Protein AF-A0A967M3Z0-F1 (afdb_monomer)

Secondary structure (DSSP, 8-state):
---TTHHHHHHHHHHHHHHHHTTTTPPPPGGGGS-S-------EEEEEEEEEES--PPPTTS-----HHHHHHHHHHHHHHHT-EEEEESSS--SEEEEEE--

pLDDT: mean 85.28, std 12.96, range [44.59, 97.06]

Structure (mmCIF, N/CA/C/O backbone):
data_AF-A0A967M3Z0-F1
#
_entry.id   AF-A0A967M3Z0-F1
#
loop_
_atom_site.group_PDB
_atom_site.id
_atom_site.type_symbol
_atom_site.label_atom_id
_atom_site.label_alt_id
_atom_site.label_comp_id
_atom_site.label_asym_id
_atom_site.label_entity_id
_atom_site.label_seq_id
_atom_site.pdbx_PDB_ins_code
_atom_site.Cartn_x
_atom_site.Cartn_y
_atom_site.Cartn_z
_atom_site.occupancy
_atom_site.B_iso_or_equiv
_atom_site.auth_seq_id
_atom_site.auth_comp_id
_atom_site.auth_asym_id
_atom_site.auth_atom_id
_atom_site.pdbx_PDB_model_num
ATOM 1 N N . MET A 1 1 ? 28.452 22.057 -51.144 1.00 44.59 1 MET A N 1
ATOM 2 C CA . MET A 1 1 ? 27.726 22.969 -50.226 1.00 44.59 1 MET A CA 1
ATOM 3 C C . MET A 1 1 ? 26.416 22.309 -49.788 1.00 44.59 1 MET A C 1
ATOM 5 O O . MET A 1 1 ? 25.400 22.472 -50.451 1.00 44.59 1 MET A O 1
ATOM 9 N N . MET A 1 2 ? 26.443 21.501 -48.720 1.00 51.84 2 MET A N 1
ATOM 10 C CA . MET A 1 2 ? 25.238 20.897 -48.125 1.00 51.84 2 MET A CA 1
ATOM 11 C C . MET A 1 2 ? 24.545 21.937 -47.237 1.00 51.84 2 MET A C 1
ATOM 13 O O . MET A 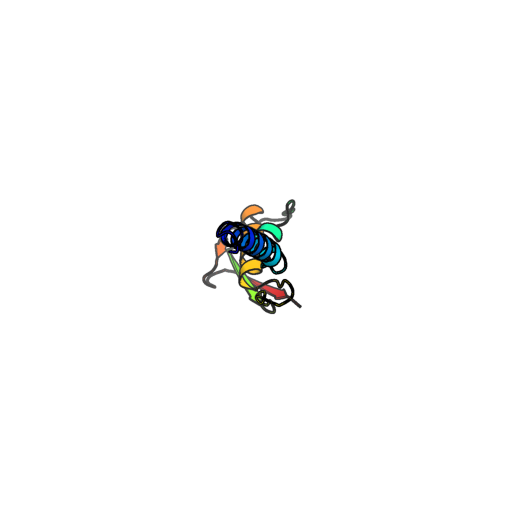1 2 ? 25.190 22.616 -46.443 1.00 51.84 2 MET A O 1
ATOM 17 N N . ARG A 1 3 ? 23.238 22.121 -47.433 1.00 54.97 3 ARG A N 1
ATOM 18 C CA . ARG A 1 3 ? 22.444 23.173 -46.788 1.00 54.97 3 ARG A CA 1
ATOM 19 C C . ARG A 1 3 ? 22.307 22.915 -45.271 1.00 54.97 3 ARG A C 1
ATOM 21 O O . ARG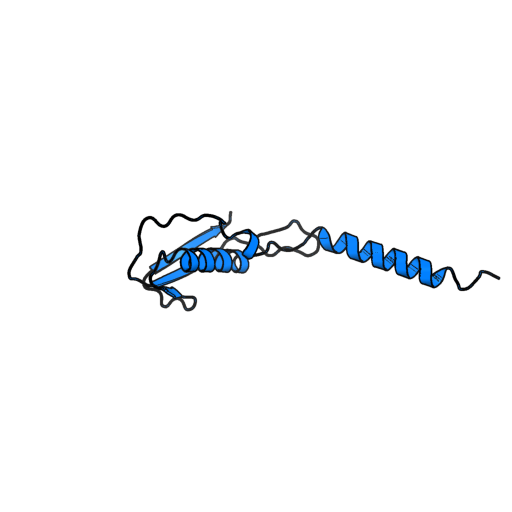 A 1 3 ? 21.910 21.813 -44.899 1.00 54.97 3 ARG A O 1
ATOM 28 N N . PRO A 1 4 ? 22.484 23.927 -44.398 1.00 56.41 4 PRO A N 1
ATOM 29 C CA . PRO A 1 4 ? 22.438 23.801 -42.928 1.00 56.41 4 PRO A CA 1
ATOM 30 C C . PRO A 1 4 ? 21.043 23.497 -42.335 1.00 56.41 4 PRO A C 1
ATOM 32 O O . PRO A 1 4 ? 20.869 23.478 -41.122 1.00 56.41 4 PRO A O 1
ATOM 35 N N . ARG A 1 5 ? 20.031 23.239 -43.1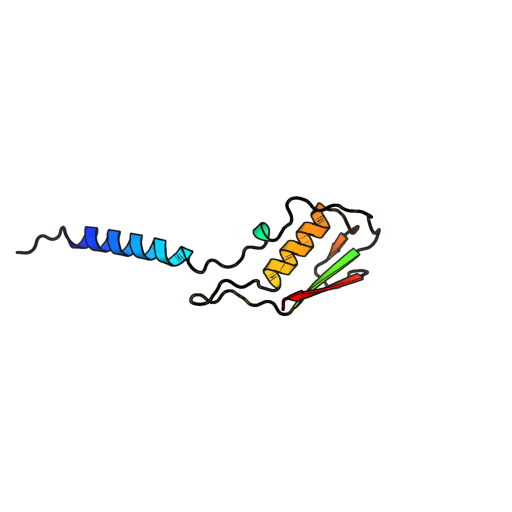76 1.00 55.66 5 ARG A N 1
ATOM 36 C CA . ARG A 1 5 ? 18.636 22.982 -42.770 1.00 55.66 5 ARG A CA 1
ATOM 37 C C . ARG A 1 5 ? 18.330 21.519 -42.415 1.00 55.66 5 ARG A C 1
ATOM 39 O O . ARG A 1 5 ? 17.254 21.256 -41.896 1.00 55.66 5 ARG A O 1
ATOM 46 N N . ALA A 1 6 ? 19.244 20.579 -42.673 1.00 55.09 6 ALA A N 1
ATOM 47 C CA . ALA A 1 6 ? 19.030 19.153 -42.383 1.00 55.09 6 ALA A CA 1
ATOM 48 C C . ALA A 1 6 ? 19.235 18.788 -40.897 1.00 55.09 6 ALA A C 1
ATOM 50 O O . ALA A 1 6 ? 18.594 17.873 -40.389 1.00 55.09 6 ALA A O 1
ATOM 51 N N . ILE A 1 7 ? 20.086 19.540 -40.190 1.00 61.31 7 ILE A N 1
ATOM 52 C CA . ILE A 1 7 ? 20.427 19.322 -38.776 1.00 61.31 7 ILE A CA 1
ATOM 53 C C . ILE A 1 7 ? 19.210 19.476 -37.836 1.00 61.31 7 ILE A C 1
ATOM 55 O O . ILE A 1 7 ? 18.997 18.579 -37.021 1.00 61.31 7 ILE A O 1
ATOM 59 N N . PRO A 1 8 ? 18.363 20.528 -37.939 1.00 67.31 8 PRO A N 1
ATOM 60 C CA . PRO A 1 8 ? 17.213 20.665 -37.040 1.00 67.31 8 PRO A CA 1
ATOM 61 C C . PRO A 1 8 ? 16.133 19.604 -37.290 1.00 67.31 8 PRO A C 1
ATOM 63 O O . PRO A 1 8 ? 15.491 19.159 -36.346 1.00 67.31 8 PRO A O 1
ATOM 66 N N . ILE A 1 9 ? 15.957 19.153 -38.536 1.00 75.00 9 ILE A N 1
ATOM 67 C CA . ILE A 1 9 ? 14.963 18.124 -38.881 1.00 75.00 9 ILE A CA 1
ATOM 68 C C . ILE A 1 9 ? 15.377 16.770 -38.292 1.00 75.00 9 ILE A C 1
ATOM 70 O O . ILE A 1 9 ? 14.554 16.082 -37.694 1.00 75.00 9 ILE A O 1
ATOM 74 N N . LEU A 1 10 ? 16.661 16.415 -38.391 1.00 77.69 10 LEU A N 1
ATOM 75 C CA . LEU A 1 10 ? 17.190 15.184 -37.804 1.00 77.69 10 LEU A CA 1
ATOM 76 C C . LEU A 1 10 ? 17.090 15.188 -36.269 1.00 77.69 10 LEU A C 1
ATOM 78 O O . LEU A 1 10 ? 16.734 14.172 -35.679 1.00 77.69 10 LEU A O 1
ATOM 82 N N . ALA A 1 11 ? 17.347 16.333 -35.630 1.00 79.81 11 ALA A N 1
ATOM 83 C CA . ALA A 1 11 ? 17.217 16.481 -34.181 1.00 79.81 11 ALA A CA 1
ATOM 84 C C . ALA A 1 11 ? 15.762 16.329 -33.700 1.00 79.81 11 ALA A C 1
ATOM 86 O O . ALA A 1 11 ? 15.517 15.669 -32.692 1.00 79.81 11 ALA A O 1
ATOM 87 N N . VAL A 1 12 ? 14.791 16.882 -34.437 1.00 82.88 12 VAL A N 1
ATOM 88 C CA . VAL A 1 12 ? 13.358 16.736 -34.123 1.00 82.88 12 VAL A CA 1
ATOM 89 C C . VAL A 1 12 ? 12.898 15.287 -34.288 1.00 82.88 12 VAL A C 1
ATOM 91 O O . VAL A 1 12 ? 12.181 14.778 -33.430 1.00 82.88 12 VAL A O 1
ATOM 94 N N . ILE A 1 13 ? 13.343 14.599 -35.343 1.00 83.19 13 ILE A N 1
ATOM 95 C CA . ILE A 1 13 ? 13.019 13.181 -35.560 1.00 83.19 13 ILE A CA 1
ATOM 96 C C . ILE A 1 13 ? 13.618 12.315 -34.443 1.00 83.19 13 ILE A C 1
ATOM 98 O O . ILE A 1 13 ? 12.922 11.469 -33.890 1.00 83.19 13 ILE A O 1
ATOM 102 N N . LEU A 1 14 ? 14.871 12.560 -34.048 1.00 81.69 14 LEU A N 1
ATOM 103 C CA . LEU A 1 14 ? 15.522 11.816 -32.967 1.00 81.69 14 LEU A CA 1
ATOM 104 C C . LEU A 1 14 ? 14.832 12.037 -31.609 1.00 81.69 14 LEU A C 1
ATOM 106 O O . LEU A 1 14 ? 14.633 11.081 -30.862 1.00 81.69 14 LEU A O 1
ATOM 110 N N . ALA A 1 15 ? 14.419 13.272 -31.309 1.00 79.94 15 ALA A N 1
ATOM 111 C CA . ALA A 1 15 ? 13.670 13.594 -30.094 1.00 79.94 15 ALA A CA 1
ATOM 112 C C . ALA A 1 15 ? 12.271 12.949 -30.082 1.00 79.94 15 ALA A C 1
ATOM 114 O O . ALA A 1 15 ? 11.844 12.424 -29.054 1.00 79.94 15 ALA A O 1
ATOM 115 N N . ALA A 1 16 ? 11.579 12.931 -31.226 1.00 78.19 16 ALA A N 1
ATOM 116 C CA . ALA A 1 16 ? 10.286 12.263 -31.368 1.00 78.19 16 ALA A CA 1
ATOM 117 C C . ALA A 1 16 ? 10.405 10.739 -31.188 1.00 78.19 16 ALA A C 1
ATOM 119 O O . ALA A 1 16 ? 9.597 10.137 -30.482 1.00 78.19 16 ALA A O 1
ATOM 120 N N . CYS A 1 17 ? 11.450 10.118 -31.747 1.00 75.75 17 CYS A N 1
ATOM 121 C CA . CYS A 1 17 ? 11.731 8.699 -31.531 1.00 75.75 17 CYS A CA 1
ATOM 122 C C . CYS A 1 17 ? 12.063 8.398 -30.062 1.00 75.75 17 CYS A C 1
ATOM 124 O O . CYS A 1 17 ? 11.534 7.435 -29.514 1.00 75.75 17 CYS A O 1
ATOM 126 N N . ALA A 1 18 ? 12.869 9.229 -29.394 1.00 68.69 18 ALA A N 1
ATOM 127 C CA . ALA A 1 18 ? 13.197 9.047 -27.978 1.00 68.69 18 ALA A CA 1
ATOM 128 C C . ALA A 1 18 ? 11.952 9.118 -27.070 1.00 68.69 18 ALA A C 1
ATOM 130 O O . ALA A 1 18 ? 11.822 8.325 -26.138 1.00 68.69 18 ALA A O 1
ATOM 131 N N . ALA A 1 19 ? 11.002 10.006 -27.381 1.00 67.75 19 ALA A N 1
ATOM 132 C CA . ALA A 1 19 ? 9.742 10.118 -26.647 1.00 67.75 19 ALA A CA 1
ATOM 133 C C . ALA A 1 19 ? 8.834 8.881 -26.797 1.00 67.75 19 ALA A C 1
ATOM 135 O O . ALA A 1 19 ? 8.075 8.569 -25.884 1.00 67.75 19 ALA A O 1
ATOM 136 N N . HIS A 1 20 ? 8.901 8.161 -27.923 1.00 64.12 20 HIS A N 1
ATOM 137 C CA . HIS A 1 20 ? 8.091 6.955 -28.145 1.00 64.12 20 HIS A CA 1
ATOM 138 C C . HIS A 1 20 ? 8.652 5.707 -27.449 1.00 64.12 20 HIS A C 1
ATOM 140 O O . HIS A 1 20 ? 7.885 4.820 -27.079 1.00 64.12 20 HIS A O 1
ATOM 146 N N . ILE A 1 21 ? 9.965 5.635 -27.215 1.00 62.62 21 ILE A N 1
ATOM 147 C CA . ILE A 1 21 ? 10.592 4.460 -26.583 1.00 62.62 21 ILE A CA 1
ATOM 148 C C . ILE A 1 21 ? 10.444 4.507 -25.049 1.00 62.62 21 ILE A C 1
ATOM 150 O O . ILE A 1 21 ? 10.355 3.465 -24.404 1.00 62.62 21 ILE A O 1
ATOM 154 N N . ALA A 1 22 ? 10.316 5.702 -24.460 1.00 58.38 22 ALA A N 1
ATOM 155 C CA . ALA A 1 22 ? 10.111 5.886 -23.018 1.00 58.38 22 ALA A CA 1
ATOM 156 C C . ALA A 1 22 ? 8.786 5.294 -22.481 1.00 58.38 22 ALA A C 1
ATOM 158 O O . ALA A 1 22 ? 8.645 5.104 -21.277 1.00 58.38 22 ALA A O 1
ATOM 159 N N . GLY A 1 23 ? 7.819 4.981 -23.353 1.00 55.72 23 GLY A N 1
ATOM 160 C CA . GLY A 1 23 ? 6.533 4.394 -22.961 1.00 55.72 23 GLY A CA 1
ATOM 161 C C . GLY A 1 23 ? 6.533 2.872 -22.767 1.00 55.72 23 GLY A C 1
ATOM 162 O O . GLY A 1 23 ? 5.562 2.337 -22.244 1.00 55.72 23 GLY A O 1
ATOM 163 N N . CYS A 1 24 ? 7.585 2.155 -23.180 1.00 63.66 24 CYS A N 1
ATOM 164 C CA . CYS A 1 24 ? 7.557 0.684 -23.228 1.00 63.66 24 CYS A CA 1
ATOM 165 C C . CYS A 1 24 ? 7.843 -0.009 -21.881 1.00 63.66 24 CYS A C 1
ATOM 167 O O . CYS A 1 24 ? 7.506 -1.179 -21.729 1.00 63.66 24 CYS A O 1
ATOM 169 N N . ALA A 1 25 ? 8.428 0.692 -20.905 1.00 62.00 25 ALA A N 1
ATOM 170 C CA . ALA A 1 25 ? 8.779 0.146 -19.586 1.00 62.00 25 ALA A CA 1
ATOM 171 C C . ALA A 1 25 ? 8.286 1.047 -18.438 1.00 62.00 25 ALA A C 1
ATOM 173 O O . ALA A 1 25 ? 8.975 1.240 -17.438 1.00 62.00 25 ALA A O 1
ATOM 174 N N . LEU A 1 26 ? 7.103 1.654 -18.595 1.00 70.00 26 LEU A N 1
ATOM 175 C CA . LEU A 1 26 ? 6.513 2.471 -17.535 1.00 70.00 26 LEU A CA 1
ATOM 176 C C . LEU A 1 26 ? 6.290 1.613 -16.273 1.00 70.00 26 LEU A C 1
ATOM 178 O O . LEU A 1 26 ? 5.734 0.515 -16.379 1.00 70.00 26 LEU A O 1
ATOM 182 N N . PRO A 1 27 ? 6.709 2.090 -15.087 1.00 73.94 27 PRO A N 1
ATOM 183 C CA . PRO A 1 27 ? 6.518 1.356 -13.846 1.00 73.94 27 PRO A CA 1
ATOM 184 C C . PRO A 1 27 ? 5.028 1.207 -13.520 1.00 73.94 27 PRO A C 1
ATOM 186 O O . PRO A 1 27 ? 4.225 2.100 -13.799 1.00 73.94 27 PRO A O 1
ATOM 189 N N . ALA A 1 28 ? 4.657 0.087 -12.894 1.00 80.94 28 ALA A N 1
ATOM 190 C CA . ALA A 1 28 ? 3.281 -0.154 -12.473 1.00 80.94 28 ALA A CA 1
ATOM 191 C C . ALA A 1 28 ? 2.852 0.882 -11.418 1.00 80.94 28 ALA A C 1
ATOM 193 O O . ALA A 1 28 ? 3.453 0.952 -10.349 1.00 80.94 28 ALA A O 1
ATOM 194 N N . ALA A 1 29 ? 1.818 1.675 -11.703 1.00 85.31 29 ALA A N 1
ATOM 195 C CA . ALA A 1 29 ? 1.308 2.696 -10.788 1.00 85.31 29 ALA A CA 1
ATOM 196 C C . ALA A 1 29 ? 0.324 2.101 -9.768 1.00 85.31 29 ALA A C 1
ATOM 198 O O . ALA A 1 29 ? -0.554 1.320 -10.139 1.00 85.31 29 ALA A O 1
ATOM 199 N N . SER A 1 30 ? 0.430 2.510 -8.499 1.00 86.62 30 SER A N 1
ATOM 200 C CA . SER A 1 30 ? -0.473 2.098 -7.410 1.00 86.62 30 SER A CA 1
ATOM 201 C C . SER A 1 30 ? -1.944 2.375 -7.733 1.00 86.62 30 SER A C 1
ATOM 203 O O . SER A 1 30 ? -2.804 1.531 -7.489 1.00 86.62 30 SER A O 1
ATOM 205 N N . SER A 1 31 ? -2.229 3.506 -8.383 1.00 87.62 31 SER A N 1
ATOM 206 C CA . SER A 1 31 ? -3.580 3.908 -8.791 1.00 87.62 31 SER A CA 1
ATOM 207 C C . SER A 1 31 ? -4.288 2.893 -9.692 1.00 87.62 31 SER A C 1
ATOM 209 O O . SER A 1 31 ? -5.501 2.733 -9.587 1.00 87.62 31 SER A O 1
ATOM 211 N N . ALA A 1 32 ? -3.542 2.176 -10.538 1.00 89.25 32 ALA A N 1
ATOM 212 C CA . ALA A 1 32 ? -4.083 1.150 -11.429 1.00 89.25 32 ALA A CA 1
ATOM 213 C C . ALA A 1 32 ? -4.350 -0.192 -10.719 1.00 89.25 32 ALA A C 1
ATOM 215 O O . ALA A 1 32 ? -4.924 -1.098 -11.316 1.00 89.25 32 ALA A O 1
ATOM 216 N N . MET A 1 33 ? -3.928 -0.331 -9.459 1.00 92.88 33 MET A N 1
ATOM 217 C CA . MET A 1 33 ? -4.111 -1.537 -8.644 1.00 92.88 33 MET A CA 1
ATOM 218 C C . MET A 1 33 ? -5.252 -1.396 -7.630 1.00 92.88 33 MET A C 1
ATOM 220 O O . MET A 1 33 ? -5.573 -2.353 -6.926 1.00 92.88 33 MET A O 1
ATOM 224 N N . ILE A 1 34 ? -5.868 -0.214 -7.534 1.00 93.75 34 ILE A N 1
ATOM 225 C CA . ILE A 1 34 ? -7.000 0.020 -6.638 1.00 93.75 34 ILE A CA 1
ATOM 226 C C . ILE A 1 34 ? -8.275 -0.467 -7.333 1.00 93.75 34 ILE A C 1
ATOM 228 O O . ILE A 1 34 ? -8.587 0.019 -8.421 1.00 93.75 34 ILE A O 1
ATOM 232 N N . PRO A 1 35 ? -9.052 -1.375 -6.720 1.00 91.56 35 PRO A N 1
ATOM 233 C CA . PRO A 1 35 ? -10.300 -1.838 -7.309 1.00 91.56 35 PRO A CA 1
ATOM 234 C C . PRO A 1 35 ? -11.289 -0.681 -7.479 1.00 91.56 35 PRO A C 1
ATOM 236 O O . PRO A 1 35 ? -11.532 0.074 -6.535 1.00 91.56 35 PRO A O 1
ATOM 239 N N . GLU A 1 36 ? -11.919 -0.580 -8.652 1.00 91.50 36 GLU A N 1
ATOM 240 C CA . GLU A 1 36 ? -13.009 0.381 -8.885 1.00 91.50 36 GLU A CA 1
ATOM 241 C C . GLU A 1 36 ? -14.205 0.099 -7.970 1.00 91.50 36 GLU A C 1
ATOM 243 O O . GLU A 1 36 ? -14.836 1.009 -7.431 1.00 91.50 36 GLU A O 1
ATOM 248 N N . THR A 1 37 ? -14.484 -1.186 -7.750 1.00 88.12 37 THR A N 1
ATOM 249 C CA . THR A 1 37 ? -15.516 -1.658 -6.834 1.00 88.12 37 THR A CA 1
ATOM 250 C C . THR A 1 37 ? -14.898 -2.587 -5.803 1.00 88.12 37 THR A C 1
ATOM 252 O O . THR A 1 37 ? -14.365 -3.641 -6.146 1.00 88.12 37 THR A O 1
ATOM 255 N N . ALA A 1 38 ? -15.016 -2.224 -4.529 1.00 86.50 38 ALA A N 1
ATOM 256 C CA . ALA A 1 38 ? -14.676 -3.085 -3.407 1.00 86.50 38 ALA A CA 1
ATOM 257 C C . ALA A 1 38 ? -15.856 -3.103 -2.432 1.00 86.50 38 ALA A C 1
ATOM 259 O O . ALA A 1 38 ? -16.265 -2.062 -1.911 1.00 86.50 38 ALA A O 1
ATOM 260 N N . VAL A 1 39 ? -16.430 -4.285 -2.207 1.00 84.69 39 VAL A N 1
ATOM 261 C CA . VAL A 1 39 ? -17.561 -4.455 -1.290 1.00 84.69 39 VAL A CA 1
ATOM 262 C C . VAL A 1 39 ? -17.016 -4.709 0.108 1.00 84.69 39 VAL A C 1
ATOM 264 O O . VAL A 1 39 ? -16.300 -5.678 0.342 1.00 84.69 39 VAL A O 1
ATOM 267 N N . LYS A 1 40 ? -17.366 -3.833 1.053 1.00 87.81 40 LYS A N 1
ATOM 268 C CA . LYS A 1 40 ? -17.102 -4.065 2.472 1.00 87.81 40 LYS A CA 1
ATOM 269 C C . LYS A 1 40 ? -18.254 -4.850 3.084 1.00 87.81 40 LYS A C 1
ATOM 271 O O . LYS A 1 40 ? -19.362 -4.329 3.177 1.00 87.81 40 LYS A O 1
ATOM 276 N N . GLU A 1 41 ? -17.962 -6.036 3.601 1.00 86.69 41 GLU A N 1
ATOM 277 C CA . GLU A 1 41 ? -18.935 -6.820 4.370 1.00 86.69 41 GLU A CA 1
ATOM 278 C C . GLU A 1 41 ? -19.062 -6.338 5.821 1.00 86.69 41 GLU A C 1
ATOM 280 O O . GLU A 1 41 ? -20.159 -6.279 6.375 1.00 86.69 41 GLU A O 1
ATOM 285 N N . LYS A 1 42 ? -17.943 -5.958 6.453 1.00 91.25 42 LYS A N 1
ATOM 286 C CA . LYS A 1 42 ? -17.900 -5.547 7.862 1.00 91.25 42 LYS A CA 1
ATOM 287 C C . LYS A 1 42 ? -16.865 -4.453 8.106 1.00 91.25 42 LYS A C 1
ATOM 289 O O . LYS A 1 42 ? -15.814 -4.423 7.478 1.00 91.25 42 LYS A O 1
ATOM 294 N N . THR A 1 43 ? -17.162 -3.565 9.055 1.00 94.38 43 THR A N 1
ATOM 295 C CA . THR A 1 43 ? -16.187 -2.603 9.591 1.00 94.38 43 THR A CA 1
ATOM 296 C C . THR A 1 43 ? -15.591 -3.148 10.887 1.00 94.38 43 THR A C 1
ATOM 298 O O . THR A 1 43 ? -16.326 -3.508 11.810 1.00 94.38 43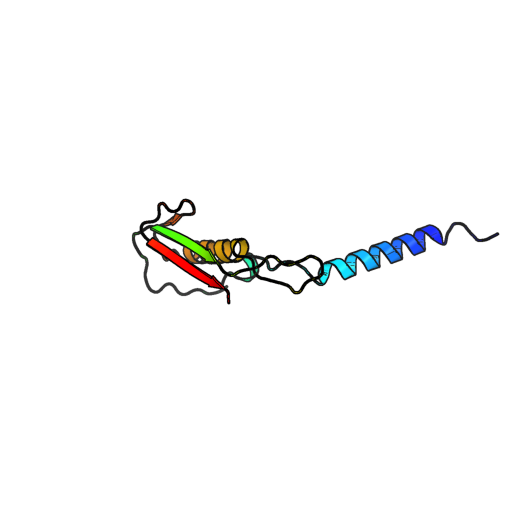 THR A O 1
ATOM 301 N N . HIS A 1 44 ? -14.267 -3.167 10.981 1.00 94.62 44 HIS A N 1
ATOM 302 C CA . HIS A 1 44 ? -13.528 -3.534 12.183 1.00 94.62 44 HIS A CA 1
ATOM 303 C C . HIS A 1 44 ? -13.191 -2.271 12.996 1.00 94.62 44 HIS A C 1
ATOM 305 O O . HIS A 1 44 ? 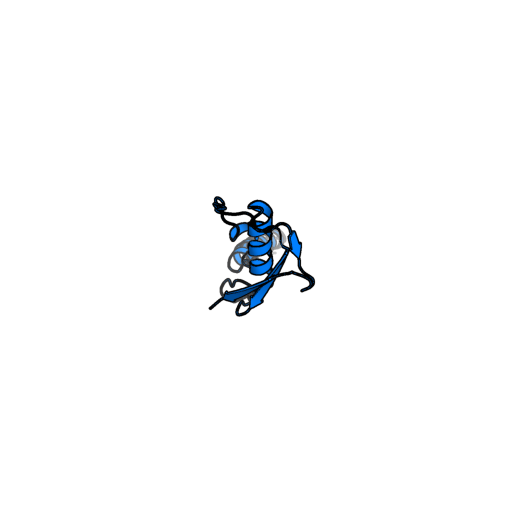-12.583 -1.351 12.445 1.00 94.62 44 HIS A O 1
ATOM 311 N N . PRO A 1 45 ? -13.519 -2.197 14.303 1.00 96.12 45 PRO A N 1
ATOM 312 C CA . PRO A 1 45 ? -13.287 -1.008 15.135 1.00 96.12 45 PRO A CA 1
ATOM 313 C C . PRO A 1 45 ? -11.816 -0.835 15.567 1.00 96.12 45 PRO A C 1
ATOM 315 O O . PRO A 1 45 ? -11.525 -0.189 16.568 1.00 96.12 45 PRO A O 1
ATOM 318 N N . TYR A 1 46 ? -10.881 -1.421 14.824 1.00 96.25 46 TYR A N 1
ATOM 319 C CA . TYR A 1 46 ? -9.463 -1.495 15.158 1.00 96.25 46 TYR A CA 1
ATOM 320 C C . TYR A 1 46 ? -8.611 -0.892 14.046 1.00 96.25 46 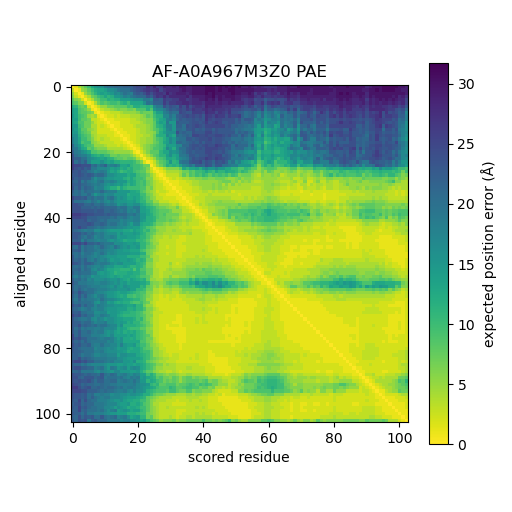TYR A C 1
ATOM 322 O O . TYR A 1 46 ? -9.099 -0.628 12.944 1.00 96.25 46 TYR A O 1
ATOM 330 N N . SER A 1 47 ? -7.330 -0.686 14.339 1.00 97.06 47 SER A N 1
ATOM 331 C CA . SER A 1 47 ? -6.347 -0.251 13.351 1.00 97.06 47 SER A CA 1
ATOM 332 C C . SER A 1 47 ? -5.577 -1.417 12.732 1.00 97.06 47 SER A C 1
ATOM 334 O O . SER A 1 47 ? -5.350 -2.425 13.400 1.00 97.06 47 SER A O 1
ATOM 336 N N . VAL A 1 48 ? -5.144 -1.263 11.482 1.00 96.88 48 VAL A N 1
ATOM 337 C CA . VAL A 1 48 ? -4.328 -2.252 10.761 1.00 96.88 48 VAL A CA 1
ATOM 338 C C . VAL A 1 48 ? -3.074 -1.604 10.179 1.00 96.88 48 VAL A C 1
ATOM 340 O O . VAL A 1 48 ? -3.129 -0.465 9.718 1.00 96.88 48 VAL A O 1
ATOM 343 N N . ASN A 1 49 ? -1.957 -2.325 10.214 1.00 96.75 49 ASN A N 1
ATOM 344 C CA . ASN A 1 49 ? -0.731 -2.028 9.477 1.00 96.75 49 ASN A CA 1
ATOM 345 C C . ASN A 1 49 ? -0.620 -2.971 8.273 1.00 96.75 49 ASN A C 1
ATOM 347 O O . ASN A 1 49 ? -0.919 -4.154 8.409 1.00 96.75 49 ASN A O 1
ATOM 351 N N . VAL A 1 50 ? -0.195 -2.465 7.118 1.00 96.00 50 VAL A N 1
ATOM 352 C CA . VAL A 1 50 ? -0.024 -3.261 5.893 1.00 96.00 50 VAL A CA 1
ATOM 353 C C . VAL A 1 50 ? 1.465 -3.488 5.657 1.00 96.00 50 VAL A C 1
ATOM 355 O O . VAL A 1 50 ? 2.243 -2.535 5.658 1.00 96.00 50 VAL A O 1
ATOM 358 N N . GLU A 1 51 ? 1.858 -4.739 5.439 1.00 95.75 51 GLU A N 1
ATOM 359 C CA . GLU A 1 51 ? 3.223 -5.113 5.072 1.00 95.75 51 GLU A CA 1
ATOM 360 C C . GLU A 1 51 ? 3.195 -5.922 3.778 1.00 95.75 51 GLU A C 1
ATOM 362 O O . GLU A 1 51 ? 2.530 -6.953 3.696 1.00 95.75 51 GLU A O 1
ATOM 367 N N . VAL A 1 52 ? 3.905 -5.442 2.756 1.00 96.44 52 VAL A N 1
ATOM 368 C CA . VAL A 1 52 ? 3.983 -6.094 1.444 1.00 96.44 52 VAL A CA 1
ATOM 369 C C . VAL A 1 52 ? 5.411 -6.548 1.181 1.00 96.44 52 VAL A C 1
ATOM 371 O O . VAL A 1 52 ? 6.354 -5.780 1.368 1.00 96.44 52 VAL A O 1
ATOM 374 N N . THR A 1 53 ? 5.567 -7.787 0.724 1.00 96.81 53 THR A N 1
ATOM 375 C CA . THR A 1 53 ? 6.862 -8.390 0.383 1.00 96.81 53 THR A CA 1
ATOM 376 C C . THR A 1 53 ? 6.797 -9.151 -0.944 1.00 96.81 53 THR A C 1
ATOM 378 O O . THR A 1 53 ? 5.720 -9.413 -1.477 1.00 96.81 53 THR A O 1
ATOM 381 N N . GLY A 1 54 ? 7.963 -9.513 -1.490 1.00 96.38 54 GLY A N 1
ATOM 382 C CA . GLY A 1 54 ? 8.091 -10.313 -2.719 1.00 96.38 54 GLY A CA 1
ATOM 383 C C . GLY A 1 54 ? 8.045 -9.523 -4.034 1.00 96.38 54 GLY A C 1
ATOM 384 O O . GLY A 1 54 ? 8.569 -9.992 -5.042 1.00 96.38 54 GLY A O 1
ATOM 385 N N . GLY A 1 55 ? 7.519 -8.298 -4.021 1.00 94.00 55 GLY A N 1
ATOM 386 C CA . GLY A 1 55 ? 7.485 -7.397 -5.170 1.00 94.00 55 GLY A CA 1
ATOM 387 C C . GLY A 1 55 ? 8.862 -6.916 -5.624 1.00 94.00 55 GLY A C 1
ATOM 388 O O . GLY A 1 55 ? 9.859 -6.984 -4.897 1.00 94.00 55 GLY A O 1
ATOM 389 N N . ARG A 1 56 ? 8.911 -6.402 -6.856 1.00 92.94 56 ARG A N 1
ATOM 390 C CA . ARG A 1 56 ? 10.127 -5.922 -7.526 1.00 92.94 56 ARG A CA 1
ATOM 391 C C . ARG A 1 56 ? 9.866 -4.597 -8.232 1.00 92.94 56 ARG A C 1
ATOM 393 O O . ARG A 1 56 ? 8.801 -4.385 -8.801 1.00 92.94 56 ARG A O 1
ATOM 400 N N . ALA A 1 57 ? 10.848 -3.702 -8.212 1.00 88.75 57 ALA A N 1
ATOM 401 C CA . ALA A 1 57 ? 10.779 -2.480 -9.002 1.00 88.75 57 ALA A CA 1
ATOM 402 C C . ALA A 1 57 ? 10.876 -2.800 -10.502 1.00 88.75 57 ALA A C 1
ATOM 404 O O . ALA A 1 57 ? 11.495 -3.789 -10.902 1.00 88.75 57 ALA A O 1
ATOM 405 N N . THR A 1 58 ? 10.265 -1.952 -11.332 1.00 86.81 58 THR A N 1
ATOM 406 C CA . THR A 1 58 ? 10.443 -2.037 -12.785 1.00 86.81 58 THR A CA 1
ATOM 407 C C . THR A 1 58 ? 11.838 -1.531 -13.140 1.00 86.81 58 THR A C 1
ATOM 409 O O . THR A 1 58 ? 12.172 -0.379 -12.868 1.00 86.81 58 THR A O 1
ATOM 412 N N . GLU A 1 59 ? 12.650 -2.400 -13.735 1.00 85.69 59 GLU A N 1
ATOM 413 C CA . GLU A 1 59 ? 13.969 -2.049 -14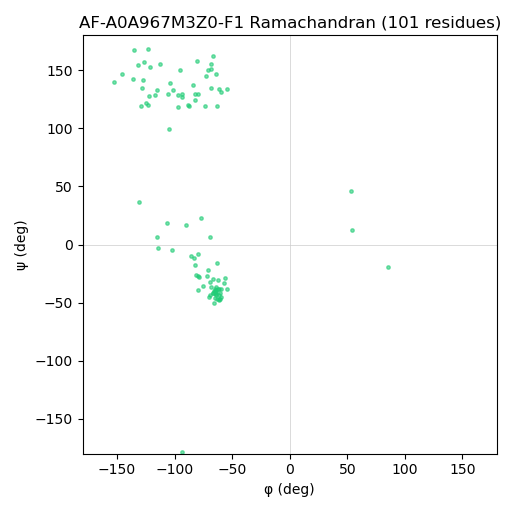.265 1.00 85.69 59 GLU A CA 1
ATOM 414 C C . GLU A 1 59 ? 13.815 -1.204 -15.548 1.00 85.69 59 GLU A C 1
ATOM 416 O O . GLU A 1 59 ? 12.921 -1.492 -16.346 1.00 85.69 59 GLU A O 1
ATOM 421 N N . PRO A 1 60 ? 14.696 -0.219 -15.825 1.00 79.56 60 PRO A N 1
ATOM 422 C CA . PRO A 1 60 ? 14.564 0.675 -16.987 1.00 79.56 60 PRO A CA 1
ATOM 423 C C . PRO A 1 60 ? 14.486 -0.030 -18.349 1.00 79.56 60 PRO A C 1
ATOM 425 O O . PRO A 1 60 ? 13.900 0.492 -19.294 1.00 79.56 60 PRO A O 1
ATOM 428 N N . THR A 1 61 ? 15.107 -1.202 -18.461 1.00 81.62 61 THR A N 1
ATOM 429 C CA . THR A 1 61 ? 15.125 -2.047 -19.666 1.00 81.62 61 THR A CA 1
ATOM 430 C C . THR A 1 61 ? 14.416 -3.384 -19.452 1.00 81.62 61 THR A C 1
ATOM 432 O O . THR A 1 61 ? 14.481 -4.262 -20.314 1.00 81.62 61 THR A O 1
ATOM 435 N N . GLY A 1 62 ? 13.781 -3.566 -18.294 1.00 76.25 62 GLY A N 1
ATOM 436 C CA . GLY A 1 62 ? 13.128 -4.808 -17.909 1.00 76.25 62 GLY A CA 1
ATOM 437 C C . GLY A 1 62 ? 11.645 -4.835 -18.253 1.00 76.25 62 GLY A C 1
ATOM 438 O O . GLY A 1 62 ? 11.078 -3.900 -18.816 1.00 76.25 62 GLY A O 1
ATOM 439 N N . THR A 1 63 ? 11.004 -5.943 -17.892 1.00 82.88 63 THR A N 1
ATOM 440 C CA . THR A 1 63 ? 9.546 -6.033 -17.928 1.00 82.88 63 THR A CA 1
ATOM 441 C C . THR A 1 63 ? 8.935 -5.181 -16.814 1.00 82.88 63 THR A C 1
ATOM 443 O O . THR A 1 63 ? 9.556 -5.032 -15.758 1.00 82.88 63 THR A O 1
ATOM 446 N N . PRO A 1 64 ? 7.718 -4.642 -17.007 1.00 84.88 64 PRO A N 1
ATOM 447 C CA . PRO A 1 64 ? 6.966 -4.017 -15.927 1.00 84.88 64 PRO A CA 1
ATOM 448 C C . PRO A 1 64 ? 6.800 -4.974 -14.742 1.00 84.88 64 PRO A C 1
ATOM 450 O O . PRO A 1 64 ? 6.457 -6.144 -14.917 1.00 84.88 64 PRO A O 1
ATOM 453 N N . GLN A 1 65 ? 7.054 -4.466 -13.541 1.00 90.81 65 GLN A N 1
ATOM 454 C CA . GLN A 1 65 ? 6.969 -5.190 -12.273 1.00 90.81 65 GLN A CA 1
ATOM 455 C C . GLN A 1 65 ? 6.183 -4.365 -11.252 1.00 90.81 65 GLN A C 1
ATOM 457 O O . GLN A 1 65 ? 6.150 -3.131 -11.318 1.00 90.81 65 GLN A O 1
ATOM 462 N N . ILE A 1 66 ? 5.578 -5.054 -10.285 1.00 92.94 66 ILE A N 1
ATOM 463 C CA . ILE A 1 66 ? 4.879 -4.438 -9.157 1.00 92.94 66 ILE A CA 1
ATOM 464 C C . ILE A 1 66 ? 5.826 -4.408 -7.959 1.00 92.94 66 ILE A C 1
ATOM 466 O O . ILE A 1 66 ? 6.250 -5.456 -7.466 1.00 92.94 66 ILE A O 1
ATOM 470 N N . SER A 1 67 ? 6.141 -3.206 -7.479 1.00 94.94 67 SER A N 1
ATOM 471 C CA . SER A 1 67 ? 6.958 -3.037 -6.280 1.00 94.94 67 SER A CA 1
ATOM 472 C C . SER A 1 67 ? 6.121 -3.210 -5.008 1.00 94.94 67 SER A C 1
ATOM 474 O O . SER A 1 67 ? 4.897 -3.039 -5.021 1.00 94.94 67 SER A O 1
ATOM 476 N N . ASN A 1 68 ? 6.787 -3.524 -3.893 1.00 95.75 68 ASN A N 1
ATOM 477 C CA . ASN A 1 68 ? 6.126 -3.631 -2.590 1.00 95.75 68 ASN A CA 1
ATOM 478 C C . ASN A 1 68 ? 5.459 -2.312 -2.194 1.00 95.75 68 ASN A C 1
ATOM 480 O O . ASN A 1 68 ? 4.363 -2.308 -1.645 1.00 95.75 68 ASN A O 1
ATOM 484 N N . GLU A 1 69 ? 6.113 -1.195 -2.496 1.00 94.38 69 GLU A N 1
ATOM 485 C CA . GLU A 1 69 ? 5.676 0.152 -2.142 1.00 94.38 69 GLU A CA 1
ATOM 486 C C . GLU A 1 69 ? 4.387 0.509 -2.881 1.00 94.38 69 GLU A C 1
ATOM 488 O O . GLU A 1 69 ? 3.401 0.885 -2.248 1.00 94.38 69 GLU A O 1
ATOM 493 N N . ASN A 1 70 ? 4.362 0.304 -4.201 1.00 94.12 70 ASN A N 1
ATOM 494 C CA . ASN A 1 70 ? 3.199 0.634 -5.021 1.00 94.12 70 ASN A CA 1
ATOM 495 C C . ASN A 1 70 ? 1.992 -0.235 -4.647 1.00 94.12 70 ASN A C 1
ATOM 497 O O . ASN A 1 70 ? 0.862 0.254 -4.599 1.00 94.12 70 ASN A O 1
ATOM 501 N N . PHE A 1 71 ? 2.215 -1.515 -4.341 1.00 95.75 71 PHE A N 1
ATOM 502 C CA . PHE A 1 71 ? 1.122 -2.387 -3.923 1.00 95.75 71 PHE A CA 1
ATOM 503 C C . PHE A 1 71 ? 0.666 -2.111 -2.485 1.00 95.75 71 PHE A C 1
ATOM 505 O O . PHE A 1 71 ? -0.532 -2.136 -2.208 1.00 95.75 71 PHE A O 1
ATOM 512 N N . SER A 1 72 ? 1.586 -1.768 -1.578 1.00 95.94 72 SER A N 1
ATOM 513 C CA . SER A 1 72 ? 1.254 -1.352 -0.209 1.00 95.94 72 SER A CA 1
ATOM 514 C C . SER A 1 72 ? 0.384 -0.097 -0.197 1.00 95.94 72 SER A C 1
ATOM 516 O O . SER A 1 72 ? -0.614 -0.038 0.528 1.00 95.94 72 SER A O 1
ATOM 518 N N . GLU A 1 73 ? 0.703 0.878 -1.050 1.00 95.44 73 GLU A N 1
ATOM 519 C CA . GLU A 1 73 ? -0.112 2.077 -1.239 1.00 95.44 73 GLU A CA 1
ATOM 520 C C . GLU A 1 73 ? -1.512 1.719 -1.754 1.00 95.44 73 GLU A C 1
ATOM 522 O O . GLU A 1 73 ? -2.507 2.137 -1.159 1.00 95.44 73 GLU A O 1
ATOM 527 N N . ALA A 1 74 ? -1.610 0.868 -2.779 1.00 95.62 74 ALA A N 1
ATOM 528 C CA . ALA A 1 74 ? -2.892 0.443 -3.338 1.00 95.62 74 ALA A CA 1
ATOM 529 C C 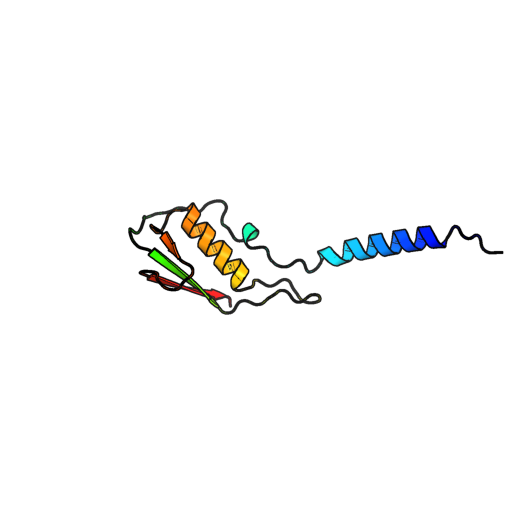. ALA A 1 74 ? -3.776 -0.293 -2.313 1.00 95.62 74 ALA A C 1
ATOM 531 O O . ALA A 1 74 ? -4.975 -0.015 -2.203 1.00 95.62 74 ALA A O 1
ATOM 532 N N . VAL A 1 75 ? -3.199 -1.200 -1.520 1.00 95.69 75 VAL A N 1
ATOM 533 C CA . VAL A 1 75 ? -3.913 -1.910 -0.445 1.00 95.69 75 VAL A CA 1
ATOM 534 C C . VAL A 1 75 ? -4.349 -0.928 0.644 1.00 95.69 75 VAL A C 1
ATOM 536 O O . VAL A 1 75 ? -5.510 -0.942 1.062 1.00 95.69 75 VAL A O 1
ATOM 539 N N . THR A 1 76 ? -3.457 -0.034 1.071 1.00 95.88 76 THR A N 1
ATOM 540 C CA . THR A 1 76 ? -3.743 0.996 2.082 1.00 95.88 76 THR A CA 1
ATOM 541 C C . THR A 1 76 ? -4.877 1.917 1.642 1.00 95.88 76 THR A C 1
ATOM 543 O O . THR A 1 76 ? -5.806 2.184 2.415 1.00 95.88 76 THR A O 1
ATOM 546 N N . GLU A 1 77 ? -4.848 2.374 0.392 1.00 95.44 77 GLU A N 1
ATOM 547 C CA . GLU A 1 77 ? -5.888 3.224 -0.175 1.00 95.44 77 GLU A CA 1
ATOM 548 C C . GLU A 1 77 ? -7.212 2.467 -0.301 1.00 95.44 77 GLU A C 1
ATOM 550 O O . GLU A 1 77 ? -8.258 2.995 0.078 1.00 95.44 77 GLU A O 1
ATOM 555 N N . THR A 1 78 ? -7.184 1.204 -0.730 1.00 95.62 78 THR A N 1
ATOM 556 C CA . THR A 1 78 ? -8.380 0.351 -0.816 1.00 95.62 78 THR A CA 1
ATOM 557 C C . THR A 1 78 ? -9.040 0.166 0.552 1.00 95.62 78 THR A C 1
ATOM 559 O O . THR A 1 78 ? -10.252 0.358 0.702 1.00 95.62 78 THR A O 1
ATOM 562 N N . LEU A 1 79 ? -8.259 -0.149 1.588 1.00 95.19 79 LEU A N 1
ATOM 563 C CA . LEU A 1 79 ? -8.758 -0.307 2.959 1.00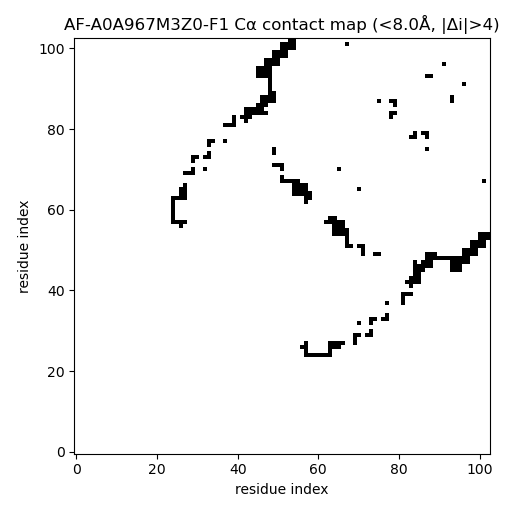 95.19 79 LEU A CA 1
ATOM 564 C C . LEU A 1 79 ? -9.319 1.004 3.525 1.00 95.19 79 LEU A C 1
ATOM 566 O O . LEU A 1 79 ? -10.334 0.992 4.230 1.00 95.19 79 LEU A O 1
ATOM 570 N N . SER A 1 80 ? -8.698 2.131 3.175 1.00 94.12 80 SER A N 1
ATOM 571 C CA . SER A 1 80 ? -9.142 3.468 3.576 1.00 94.12 80 SER A CA 1
ATOM 572 C C . SER A 1 80 ? -10.443 3.873 2.874 1.00 94.12 80 SER A C 1
ATOM 574 O O . SER A 1 80 ? -11.382 4.321 3.535 1.00 94.12 80 SER A O 1
ATOM 576 N N . LYS A 1 81 ? -10.547 3.650 1.555 1.00 93.69 81 LYS A N 1
ATOM 577 C CA . LYS A 1 81 ? -11.748 3.922 0.743 1.00 93.69 81 LYS A CA 1
ATOM 578 C C . LYS A 1 81 ? -12.945 3.102 1.208 1.00 93.69 81 LYS A C 1
ATOM 580 O O . LYS A 1 81 ? -14.028 3.643 1.420 1.00 93.69 81 LYS A O 1
ATOM 585 N N . THR A 1 82 ? -12.740 1.806 1.424 1.00 94.56 82 THR A N 1
ATOM 586 C CA . THR A 1 82 ? -13.795 0.895 1.896 1.00 94.56 82 THR A CA 1
ATOM 587 C C . THR A 1 82 ? -14.173 1.142 3.357 1.00 94.56 82 THR A C 1
ATOM 589 O O . THR A 1 82 ? -15.283 0.804 3.784 1.00 94.56 82 THR A O 1
ATOM 592 N N . ARG A 1 83 ? -13.279 1.765 4.140 1.00 94.69 83 ARG A N 1
ATOM 593 C CA . ARG A 1 83 ? -13.382 1.884 5.602 1.00 94.69 83 ARG A CA 1
ATOM 594 C C . ARG A 1 83 ? -13.570 0.511 6.246 1.00 94.69 83 ARG A C 1
ATOM 596 O O . ARG A 1 83 ? -14.483 0.321 7.052 1.00 94.69 83 ARG A O 1
ATOM 603 N N . THR A 1 84 ? -12.769 -0.459 5.809 1.00 94.88 84 THR A N 1
ATOM 604 C CA . THR A 1 84 ? -12.791 -1.827 6.354 1.00 94.88 84 THR A CA 1
ATOM 605 C C . THR A 1 84 ? -12.267 -1.841 7.789 1.00 94.88 84 THR A C 1
ATOM 607 O O . THR A 1 84 ? -12.834 -2.509 8.649 1.00 94.88 84 THR A O 1
ATOM 610 N N . PHE A 1 85 ? -11.259 -1.019 8.084 1.00 96.00 85 PHE A N 1
ATOM 611 C CA . PHE A 1 85 ? -10.744 -0.779 9.432 1.00 96.00 85 PHE A CA 1
ATOM 612 C C . PHE A 1 85 ? -11.028 0.656 9.874 1.00 96.00 85 PHE A C 1
ATOM 614 O O . PHE A 1 85 ? -11.145 1.558 9.043 1.00 96.00 85 PHE A O 1
ATOM 621 N N . ALA A 1 86 ? -11.095 0.879 11.187 1.00 95.56 86 ALA A N 1
ATOM 622 C CA . ALA A 1 86 ? -11.258 2.215 11.755 1.00 95.56 86 ALA A CA 1
ATOM 623 C C . ALA A 1 86 ? -10.075 3.135 11.413 1.00 95.56 86 ALA A C 1
ATOM 625 O O . ALA A 1 86 ? -10.249 4.347 11.293 1.00 95.56 86 ALA A O 1
ATOM 626 N N . LYS A 1 87 ? -8.873 2.565 11.251 1.00 95.81 87 LYS A N 1
ATOM 627 C CA . LYS A 1 87 ? -7.672 3.290 10.828 1.00 95.81 87 LYS A CA 1
ATOM 628 C C . LYS A 1 87 ? -6.692 2.363 10.110 1.00 95.81 87 LYS A C 1
ATOM 630 O O . LYS A 1 87 ? -6.465 1.245 10.565 1.00 95.81 87 LYS A O 1
ATOM 635 N N . VAL A 1 88 ? -6.060 2.850 9.048 1.00 95.75 88 VAL A N 1
ATOM 636 C CA . VAL A 1 88 ? -4.875 2.213 8.457 1.00 95.75 88 VAL A CA 1
ATOM 637 C C . VAL A 1 88 ? -3.645 2.986 8.930 1.00 95.75 88 VAL A C 1
ATOM 639 O O . VAL A 1 88 ? -3.669 4.218 8.972 1.00 95.75 88 VAL A O 1
ATOM 642 N N . LYS A 1 89 ? -2.614 2.277 9.382 1.00 92.50 89 LYS A N 1
ATOM 643 C CA . LYS A 1 89 ? -1.376 2.846 9.918 1.00 92.50 89 LYS A CA 1
ATOM 644 C C . LYS A 1 89 ? -0.172 2.359 9.118 1.00 92.50 89 LYS A C 1
ATOM 646 O O . LYS A 1 89 ? -0.204 1.261 8.577 1.00 92.50 89 LYS A O 1
ATOM 651 N N . SER A 1 90 ? 0.879 3.172 9.109 1.00 82.50 90 SER A N 1
ATOM 652 C CA . SER A 1 90 ? 2.125 2.922 8.369 1.00 82.50 90 SER A CA 1
ATOM 653 C C . SER A 1 90 ? 3.339 2.718 9.286 1.00 82.50 90 SER A C 1
ATOM 655 O O . SER A 1 90 ? 4.446 2.502 8.810 1.00 82.50 90 SER A O 1
ATOM 657 N N . ASP A 1 91 ? 3.157 2.842 10.602 1.00 84.56 91 ASP A N 1
ATOM 658 C CA . ASP A 1 91 ? 4.221 2.895 11.611 1.00 84.56 91 ASP A CA 1
ATOM 659 C C . ASP A 1 91 ? 4.327 1.605 12.444 1.00 84.56 91 ASP A C 1
ATOM 661 O O . ASP A 1 91 ? 4.866 1.628 13.550 1.00 84.56 91 ASP A O 1
ATOM 665 N N . ARG A 1 92 ? 3.763 0.486 11.958 1.00 82.06 92 ARG A N 1
ATOM 666 C CA . ARG A 1 92 ? 3.662 -0.794 12.690 1.00 82.06 92 ARG A CA 1
ATOM 667 C C . ARG A 1 92 ? 2.992 -0.702 14.073 1.00 82.06 92 ARG A C 1
ATOM 669 O O . ARG A 1 92 ? 2.989 -1.675 14.816 1.00 82.06 92 ARG A O 1
ATOM 676 N N . SER A 1 93 ? 2.332 0.410 14.413 1.00 86.38 93 SER A N 1
ATOM 677 C CA . SER A 1 93 ? 1.590 0.568 15.678 1.00 86.38 93 SER A CA 1
ATOM 678 C C . SER A 1 93 ? 0.116 0.136 15.577 1.00 86.38 93 SER A C 1
ATOM 680 O O . SER A 1 93 ? -0.733 0.555 16.376 1.00 86.38 93 SER A O 1
ATOM 682 N N . GLY A 1 94 ? -0.230 -0.631 14.538 1.00 87.38 94 GLY A N 1
ATOM 683 C CA . GLY A 1 94 ? -1.579 -1.146 14.299 1.00 87.38 94 GLY A CA 1
ATOM 684 C C . GLY A 1 94 ? -1.991 -2.190 15.338 1.00 87.38 94 GLY A C 1
ATOM 685 O O . GLY A 1 94 ? -1.150 -2.846 15.940 1.00 87.38 94 GLY A O 1
ATOM 686 N N . ASN A 1 95 ? -3.297 -2.365 15.550 1.00 96.19 95 ASN A N 1
ATOM 687 C CA . ASN A 1 95 ? -3.796 -3.482 16.363 1.00 96.19 95 ASN A CA 1
ATOM 688 C C . ASN A 1 95 ? -3.640 -4.824 15.636 1.00 96.19 95 ASN A C 1
ATOM 690 O O . ASN A 1 95 ? -3.536 -5.860 16.284 1.00 96.19 95 ASN A O 1
ATOM 694 N N . TYR A 1 96 ? -3.649 -4.783 14.303 1.00 95.25 96 TYR A N 1
ATOM 695 C CA . TYR A 1 96 ? -3.452 -5.918 13.413 1.00 95.25 96 TYR A CA 1
ATOM 696 C C . TYR A 1 96 ? -2.348 -5.631 12.402 1.00 95.25 96 TYR A C 1
ATOM 698 O O . TYR A 1 96 ? -2.100 -4.473 12.056 1.00 95.25 96 TYR A O 1
ATOM 706 N N . GLU A 1 97 ? -1.768 -6.703 11.873 1.00 95.06 97 GLU A N 1
ATOM 707 C CA . GLU A 1 97 ? -0.872 -6.683 10.723 1.00 95.06 97 GLU A CA 1
ATOM 708 C C . GLU A 1 97 ? -1.500 -7.484 9.578 1.00 95.06 97 GLU A C 1
ATOM 710 O O . GLU A 1 97 ? -1.949 -8.616 9.769 1.00 95.06 97 GLU A O 1
ATOM 715 N N . LEU A 1 98 ? -1.560 -6.874 8.397 1.00 95.44 98 LEU A N 1
ATOM 716 C CA . LEU A 1 98 ? -1.934 -7.515 7.146 1.00 95.44 98 LEU A CA 1
ATOM 717 C C . LEU A 1 98 ? -0.663 -7.730 6.324 1.00 95.44 98 LEU A C 1
ATOM 719 O O . LEU A 1 98 ? -0.182 -6.803 5.673 1.00 95.44 98 LEU A O 1
ATOM 723 N N . GLY A 1 99 ? -0.142 -8.955 6.368 1.00 95.88 99 GLY A N 1
ATOM 724 C CA . GLY A 1 99 ? 0.966 -9.393 5.525 1.00 95.88 99 GLY A CA 1
ATOM 725 C C . GLY A 1 99 ? 0.479 -9.809 4.139 1.00 95.88 99 GLY A C 1
ATOM 726 O O . GLY A 1 99 ? -0.449 -10.610 4.013 1.00 95.88 99 GLY A O 1
ATOM 727 N N . VAL A 1 100 ? 1.115 -9.279 3.099 1.00 96.06 100 VAL A N 1
ATOM 728 C CA . VAL A 1 100 ? 0.810 -9.559 1.694 1.00 96.06 100 VAL A CA 1
ATOM 729 C C . VAL A 1 100 ? 2.096 -9.954 0.973 1.00 96.06 100 VAL A C 1
ATOM 731 O O . VAL A 1 100 ? 3.139 -9.321 1.142 1.00 96.06 100 VAL A O 1
ATOM 734 N N . ILE A 1 101 ? 2.028 -11.011 0.168 1.00 96.44 101 ILE A N 1
ATOM 735 C CA . ILE A 1 101 ? 3.171 -11.542 -0.579 1.00 96.44 101 ILE A CA 1
ATOM 736 C C . ILE A 1 101 ? 2.823 -11.526 -2.067 1.00 96.44 101 ILE A C 1
ATOM 738 O O . ILE A 1 101 ? 1.776 -12.040 -2.463 1.00 96.44 101 ILE A O 1
ATOM 742 N N . ILE A 1 102 ? 3.698 -10.930 -2.874 1.00 93.88 102 ILE A N 1
ATOM 743 C CA . ILE A 1 102 ? 3.667 -10.984 -4.339 1.00 93.88 102 ILE A CA 1
ATOM 744 C C . ILE A 1 102 ? 4.571 -12.151 -4.772 1.00 93.88 102 ILE A C 1
ATOM 746 O O . ILE A 1 102 ? 5.704 -12.244 -4.294 1.00 93.88 102 ILE A O 1
ATOM 750 N N . PHE A 1 103 ? 4.066 -13.040 -5.635 1.00 86.25 103 PHE A N 1
ATOM 751 C CA . PHE A 1 103 ? 4.775 -14.227 -6.141 1.00 86.25 103 PHE A CA 1
ATOM 752 C C . PHE A 1 103 ? 5.205 -14.062 -7.598 1.00 86.25 103 PHE A C 1
ATOM 754 O O . PHE A 1 103 ? 4.420 -13.466 -8.370 1.00 86.25 103 PHE A O 1
#

Foldseek 3Di:
DDDPVVVVVVVVVVVVVVVVVQPQQDEDALVVLADPDDDQPAAAAWEEEEFEDAWDTGDSPHHHTDHRVSVSVNVQVNCVVNNNYVYYDHPPPTPYYHYYYDD

Mean predicted aligned error: 9.8 Å

Radius of gyration: 21.98 Å; Cα contacts (8 Å, |Δi|>4): 148; chains: 1; bounding box: 47×38×67 Å

Solvent-accessible surface area (backbone atoms only — not comparable to full-atom values): 6064 Å² total; per-residue (Å²): 137,84,72,85,70,56,60,65,54,52,52,52,52,51,52,55,53,54,64,61,59,66,66,77,35,55,59,58,56,29,78,81,65,40,70,94,76,72,87,67,89,62,71,42,94,44,32,32,14,75,44,52,41,74,41,41,72,41,42,88,88,43,67,66,29,55,28,30,66,34,51,41,50,16,51,52,49,45,40,59,74,52,42,36,38,70,37,81,41,89,78,74,80,30,81,40,77,47,78,46,76,47,131

Sequence (103 aa):
MMRPRAIPILAVILAACAAHIAGCALPAASSAMIPETAVKEKTHPYSVNVEVTGGRATEPTGTPQISNENFSEAVTETLSKTRTFAKVKSDRSGNYELGVIIF